Protein AF-A0A0N4YNF5-F1 (afdb_monomer)

Mean predicted aligned error: 3.04 Å

Solvent-accessible surface area (backbone atoms only — not comparable to full-atom values): 5152 Å² total; per-residue (Å²): 131,90,84,76,38,75,76,77,73,72,95,59,62,65,71,59,56,51,49,54,52,51,52,31,42,74,66,49,33,71,89,35,53,62,3,31,43,34,43,74,78,46,76,61,51,91,78,92,83,88,86,83,83,89,79,87,64,92,51,69,67,60,36,52,51,50,38,55,48,50,40,67,75,63,62,35,73,44,47,85,130

pLDDT: mean 93.61, std 5.09, range [71.56, 98.38]

Radius of gyration: 12.97 Å; Cα contacts (8 Å, |Δi|>4): 72; chains: 1; bounding box: 24×21×35 Å

Sequence (81 aa):
MCKEEYVGETGR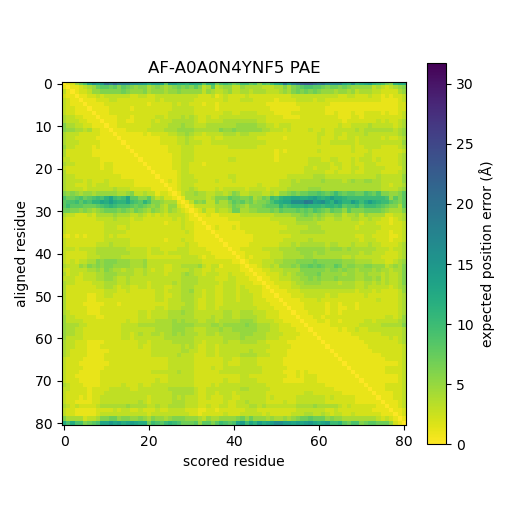PLCIRIKEHLEGLRRITTFTSLGEHRARRHEGAHVDVAVSILAREPDIVARKILEAFWISAKDPNINRK

Secondary structure (DSSP, 8-state):
----------SS-HHHHHHHHHHHHHHT-TTSHHHHHHHHHSTT-------------SSHHHHHHHHHHHHHHH--TTS--

Foldseek 3Di:
DDPFDDFDFDPDPPVVVVVVLVVLLQVLDCVALSSVCCCPVVVSDDDDDDDDDPDDDPDP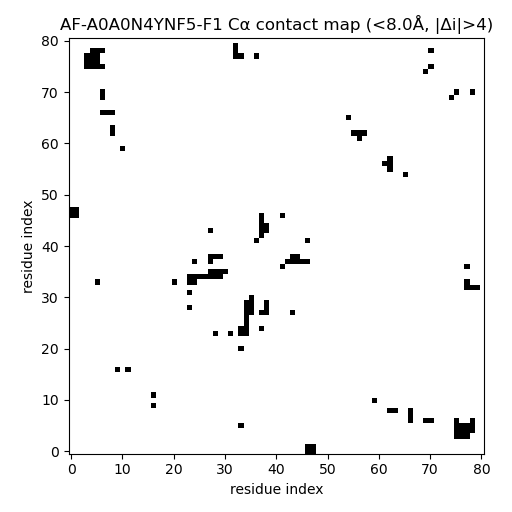VVRVVVSVVCCVVVVGPSDDD

Structure (mmCIF, N/CA/C/O backbone):
data_AF-A0A0N4YNF5-F1
#
_entry.id   AF-A0A0N4YNF5-F1
#
loop_
_atom_site.group_PDB
_atom_site.id
_atom_site.type_symbol
_atom_site.label_atom_id
_atom_site.label_alt_id
_atom_site.label_comp_id
_atom_site.label_asym_id
_atom_site.label_entity_id
_atom_site.label_seq_id
_atom_site.pdbx_PDB_ins_code
_atom_site.Cartn_x
_atom_site.Cartn_y
_atom_site.Cartn_z
_atom_site.occupancy
_atom_site.B_iso_or_equiv
_atom_site.auth_seq_id
_atom_site.auth_comp_id
_atom_site.auth_asym_id
_atom_site.auth_atom_id
_atom_site.pdbx_PDB_model_num
ATOM 1 N N . MET A 1 1 ? 1.122 -11.720 -16.019 1.00 73.75 1 MET A N 1
ATOM 2 C CA . MET A 1 1 ? 0.466 -10.796 -15.067 1.00 73.75 1 MET A CA 1
ATOM 3 C C . MET A 1 1 ? 1.325 -10.678 -13.826 1.00 73.75 1 MET A C 1
ATOM 5 O O . MET A 1 1 ? 1.746 -11.710 -13.312 1.00 73.75 1 MET A O 1
ATOM 9 N N . CYS A 1 2 ? 1.597 -9.452 -13.378 1.00 88.88 2 CYS A N 1
ATOM 10 C CA . CYS A 1 2 ? 2.268 -9.212 -12.103 1.00 88.88 2 CYS A CA 1
ATOM 11 C C . CYS A 1 2 ? 1.389 -9.727 -10.953 1.00 88.88 2 CYS A C 1
ATOM 13 O O . CYS A 1 2 ? 0.188 -9.471 -10.957 1.00 88.88 2 CYS A O 1
ATOM 15 N N . LYS A 1 3 ? 1.971 -10.462 -10.000 1.00 91.06 3 LYS A N 1
ATOM 16 C CA . LYS A 1 3 ? 1.290 -10.928 -8.776 1.00 91.06 3 LYS A CA 1
ATOM 17 C C . LYS A 1 3 ? 1.890 -10.314 -7.508 1.00 91.06 3 LYS A C 1
ATOM 19 O O . LYS A 1 3 ? 1.580 -10.759 -6.412 1.00 91.06 3 LYS A O 1
ATOM 24 N N . GLU A 1 4 ? 2.791 -9.347 -7.669 1.00 94.88 4 GLU A N 1
ATOM 25 C CA . GLU A 1 4 ? 3.420 -8.665 -6.545 1.00 94.88 4 GLU A CA 1
ATOM 26 C C . GLU A 1 4 ? 2.428 -7.674 -5.920 1.00 94.88 4 GLU A C 1
ATOM 28 O O . GLU A 1 4 ? 1.702 -6.969 -6.623 1.00 94.88 4 GLU A O 1
ATOM 33 N N . GLU A 1 5 ? 2.391 -7.640 -4.591 1.00 96.25 5 GLU A N 1
ATOM 34 C CA . GLU A 1 5 ? 1.449 -6.820 -3.829 1.00 96.25 5 GLU A CA 1
ATOM 35 C C . GLU A 1 5 ? 2.125 -5.563 -3.264 1.00 96.25 5 GLU A C 1
ATOM 37 O O . GLU A 1 5 ? 3.326 -5.548 -2.984 1.00 96.25 5 GLU A O 1
ATOM 42 N N . TYR A 1 6 ? 1.317 -4.522 -3.055 1.00 96.81 6 TYR A N 1
ATOM 43 C CA . TYR A 1 6 ? 1.641 -3.341 -2.258 1.00 96.81 6 TYR A CA 1
ATOM 44 C C . TYR A 1 6 ? 0.541 -3.138 -1.213 1.00 96.81 6 TYR A C 1
ATOM 46 O O . TYR A 1 6 ? -0.646 -3.175 -1.541 1.00 96.81 6 TYR A O 1
ATOM 54 N N . VAL A 1 7 ? 0.933 -2.881 0.031 1.00 97.44 7 VAL A N 1
ATOM 55 C CA . VAL A 1 7 ? 0.040 -2.514 1.132 1.00 97.44 7 VAL A CA 1
ATOM 56 C C . VAL A 1 7 ? 0.351 -1.081 1.547 1.00 97.44 7 VAL A C 1
ATOM 58 O O . VAL A 1 7 ? 1.512 -0.717 1.723 1.00 97.44 7 VAL A O 1
ATOM 61 N N . GLY A 1 8 ? -0.686 -0.262 1.705 1.00 96.88 8 GLY A N 1
ATOM 62 C CA . GLY A 1 8 ? -0.541 1.108 2.176 1.00 96.88 8 GLY A CA 1
ATOM 63 C C . GLY A 1 8 ? -1.786 1.597 2.905 1.00 96.88 8 GLY A C 1
ATOM 64 O O . GLY A 1 8 ? -2.903 1.212 2.550 1.00 96.88 8 GLY A O 1
ATOM 65 N N . GLU A 1 9 ? -1.606 2.465 3.894 1.00 97.06 9 GLU A N 1
ATOM 66 C CA . GLU A 1 9 ? -2.701 3.214 4.506 1.00 97.06 9 GLU A CA 1
ATOM 67 C C . GLU A 1 9 ? -3.029 4.482 3.716 1.00 97.06 9 GLU A C 1
ATOM 69 O O . GLU A 1 9 ? -2.226 5.019 2.944 1.00 97.06 9 GLU A O 1
ATOM 74 N N . THR A 1 10 ? -4.249 4.977 3.900 1.00 96.50 10 THR A N 1
ATOM 75 C CA . THR A 1 10 ? -4.566 6.342 3.508 1.00 96.50 10 THR A CA 1
ATOM 76 C C . THR A 1 10 ? -5.630 6.940 4.417 1.00 96.50 10 THR A C 1
ATOM 78 O O . THR A 1 10 ? -6.692 6.360 4.634 1.00 96.50 10 THR A O 1
ATOM 81 N N . GLY A 1 11 ? -5.358 8.145 4.920 1.00 95.44 11 GLY A N 1
ATOM 82 C CA . GLY A 1 11 ? -6.376 9.026 5.497 1.00 95.44 11 GLY A CA 1
ATOM 83 C C . GLY A 1 11 ? -7.133 9.856 4.452 1.00 95.44 11 GLY A C 1
ATOM 84 O O . GLY A 1 11 ? -8.077 10.560 4.801 1.00 95.44 11 GLY A O 1
ATOM 85 N N . ARG A 1 12 ? -6.723 9.817 3.175 1.00 95.88 12 ARG A N 1
ATOM 86 C CA . ARG A 1 12 ? -7.403 10.519 2.073 1.00 95.88 12 ARG A CA 1
ATOM 87 C C . ARG A 1 12 ? -8.536 9.648 1.516 1.00 95.88 12 ARG A C 1
ATOM 89 O O . ARG A 1 12 ? -8.527 8.434 1.710 1.00 95.88 12 ARG A O 1
ATOM 96 N N . PRO A 1 13 ? -9.488 10.219 0.754 1.00 96.06 13 PRO A N 1
ATOM 97 C CA . PRO A 1 13 ? -10.430 9.408 -0.006 1.00 96.06 13 PRO A CA 1
ATOM 98 C C . PRO A 1 13 ? -9.689 8.414 -0.908 1.00 96.06 13 PRO A C 1
ATOM 100 O O . PRO A 1 13 ? -8.742 8.790 -1.604 1.00 96.06 13 PRO A O 1
ATOM 103 N N . LEU A 1 14 ? -10.141 7.158 -0.925 1.00 95.31 14 LEU A N 1
ATOM 104 C CA . LEU A 1 14 ? -9.471 6.063 -1.635 1.00 95.31 14 LEU A CA 1
ATOM 105 C C . LEU A 1 14 ? -9.198 6.392 -3.113 1.00 95.31 14 LEU A C 1
ATOM 107 O O . LEU A 1 14 ? -8.121 6.098 -3.621 1.00 95.31 14 LEU A O 1
ATOM 111 N N . CYS A 1 15 ? -10.132 7.068 -3.792 1.00 96.31 15 CYS A N 1
ATOM 112 C CA . CYS A 1 15 ? -9.972 7.478 -5.190 1.00 96.31 15 CYS A CA 1
ATOM 113 C C . CYS A 1 15 ? -8.766 8.406 -5.418 1.00 96.31 15 CYS A C 1
ATOM 115 O O . CYS A 1 15 ? -8.100 8.307 -6.448 1.00 96.31 15 CYS A O 1
ATOM 117 N N . ILE A 1 16 ? -8.446 9.272 -4.452 1.00 97.44 16 ILE A N 1
ATOM 118 C CA . ILE A 1 16 ? -7.282 10.158 -4.522 1.00 97.44 16 ILE A CA 1
ATOM 119 C C . ILE A 1 16 ? -6.0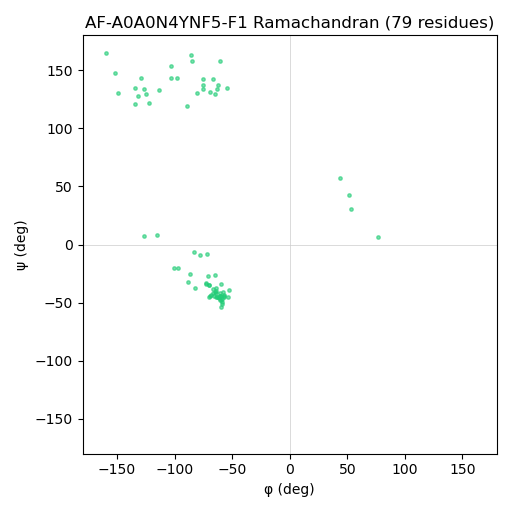02 9.338 -4.401 1.00 97.44 16 ILE A C 1
ATOM 121 O O . ILE A 1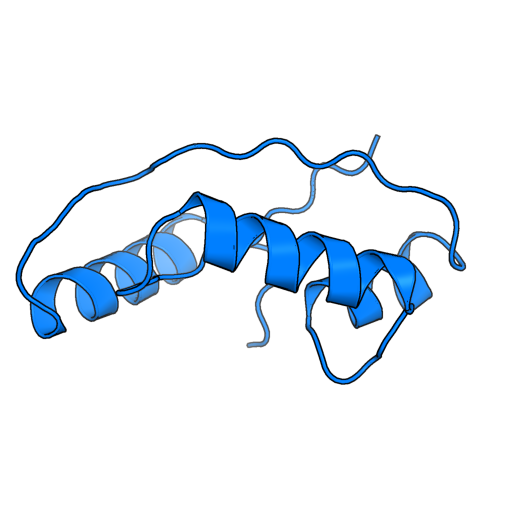 16 ? -5.088 9.519 -5.203 1.00 97.44 16 ILE A O 1
ATOM 125 N N . ARG A 1 17 ? -5.961 8.385 -3.463 1.00 96.19 17 ARG A N 1
ATOM 126 C CA . ARG A 1 17 ? -4.797 7.513 -3.280 1.00 96.19 17 ARG A CA 1
ATOM 127 C C . ARG A 1 17 ? -4.543 6.625 -4.499 1.00 96.19 17 ARG A C 1
ATOM 129 O O . ARG A 1 17 ? -3.404 6.501 -4.940 1.00 96.19 17 ARG A O 1
ATOM 136 N N . ILE A 1 18 ? -5.601 6.070 -5.094 1.00 95.56 18 ILE A N 1
ATOM 137 C CA . ILE A 1 18 ? -5.510 5.306 -6.347 1.00 95.56 18 ILE A CA 1
ATOM 138 C C . ILE A 1 18 ? -4.929 6.181 -7.462 1.00 95.56 18 ILE A C 1
ATOM 140 O O . ILE A 1 18 ? -4.002 5.759 -8.149 1.00 95.56 18 ILE A O 1
ATOM 144 N N . LYS A 1 19 ? -5.417 7.418 -7.620 1.00 95.38 19 LYS A N 1
ATOM 145 C CA . LYS A 1 19 ? -4.909 8.340 -8.643 1.00 95.38 19 LYS A CA 1
ATOM 146 C C . LYS A 1 19 ? -3.420 8.646 -8.460 1.00 95.38 19 LYS A C 1
ATOM 148 O O . LYS A 1 19 ? -2.681 8.611 -9.437 1.00 95.38 19 LYS A O 1
ATOM 153 N N . GLU A 1 20 ? -2.968 8.909 -7.234 1.00 93.94 20 GLU A N 1
ATOM 154 C CA . GLU A 1 20 ? -1.542 9.116 -6.930 1.00 93.94 20 GLU A CA 1
ATOM 155 C C . GLU A 1 20 ? -0.686 7.913 -7.355 1.00 93.94 20 GLU A C 1
ATOM 157 O O . GLU A 1 20 ? 0.366 8.083 -7.973 1.00 93.94 20 GLU A O 1
ATOM 162 N N . HIS A 1 21 ? -1.156 6.696 -7.069 1.00 94.19 21 HIS A N 1
ATOM 163 C CA . HIS A 1 21 ? -0.471 5.464 -7.458 1.00 94.19 21 HIS A CA 1
ATOM 164 C C . HIS A 1 21 ? -0.420 5.267 -8.977 1.00 94.19 21 HIS A C 1
ATOM 166 O O . HIS A 1 21 ? 0.645 4.953 -9.511 1.00 94.19 21 HIS A O 1
ATOM 172 N N . LEU A 1 22 ? -1.528 5.507 -9.683 1.00 93.69 22 LEU A N 1
ATOM 173 C CA . LEU A 1 22 ? -1.574 5.425 -11.146 1.00 93.69 22 LEU A CA 1
ATOM 174 C C . LEU A 1 22 ? -0.679 6.478 -11.812 1.00 93.69 22 LEU A C 1
ATOM 176 O O . LEU A 1 22 ? -0.013 6.179 -12.799 1.00 93.69 22 LEU A O 1
ATOM 180 N N . GLU A 1 23 ? -0.596 7.688 -11.258 1.00 92.50 23 GLU A N 1
ATOM 181 C CA . GLU A 1 23 ? 0.318 8.727 -11.746 1.00 92.50 23 GLU A CA 1
ATOM 182 C C . GLU A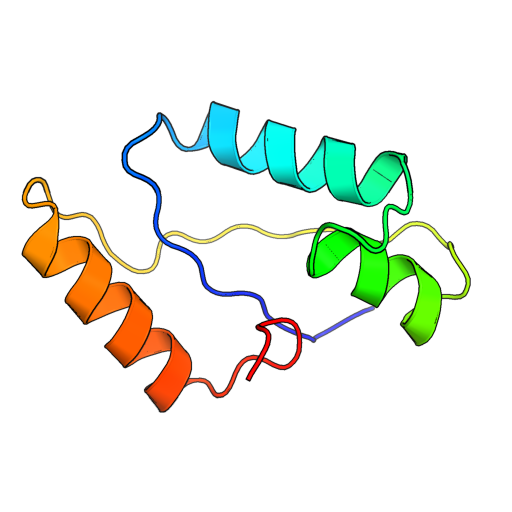 1 23 ? 1.792 8.361 -11.525 1.00 92.50 23 GLU A C 1
ATOM 184 O O . GLU A 1 23 ? 2.618 8.551 -12.423 1.00 92.50 23 GLU A O 1
ATOM 189 N N . GLY A 1 24 ? 2.128 7.796 -10.360 1.00 88.94 24 GLY A N 1
ATOM 190 C CA . GLY A 1 24 ? 3.469 7.278 -10.073 1.00 88.94 24 GLY A CA 1
ATOM 191 C C . GLY A 1 24 ? 3.876 6.162 -11.036 1.00 88.94 24 GLY A C 1
ATOM 192 O O . GLY A 1 24 ? 4.975 6.196 -11.596 1.00 88.94 24 GLY A O 1
ATOM 193 N N . LEU A 1 25 ? 2.952 5.232 -11.302 1.00 91.69 25 LEU A N 1
ATOM 194 C CA . LEU A 1 25 ? 3.119 4.194 -12.316 1.00 91.69 25 LEU A CA 1
ATOM 195 C C . LEU A 1 25 ? 3.320 4.807 -13.695 1.00 91.69 25 LEU A C 1
ATOM 197 O O . LEU A 1 25 ? 4.329 4.506 -14.324 1.00 91.69 25 LEU A O 1
ATOM 201 N N . ARG A 1 26 ? 2.421 5.690 -14.150 1.00 90.75 26 ARG A N 1
ATOM 202 C CA . ARG A 1 26 ? 2.456 6.321 -15.480 1.00 90.75 26 ARG A CA 1
ATOM 203 C C . ARG A 1 26 ? 3.795 6.990 -15.762 1.00 90.75 26 ARG A C 1
ATOM 205 O O . ARG A 1 26 ? 4.356 6.790 -16.836 1.00 90.75 26 ARG A O 1
ATOM 212 N N . ARG A 1 27 ? 4.309 7.742 -14.788 1.00 88.75 27 ARG A N 1
ATOM 213 C CA . ARG A 1 27 ? 5.569 8.489 -14.894 1.00 88.75 27 ARG A CA 1
ATOM 214 C C . ARG A 1 27 ? 6.826 7.624 -14.726 1.00 88.75 27 ARG A C 1
ATOM 216 O O . ARG A 1 27 ? 7.911 8.147 -14.948 1.00 88.75 27 ARG A O 1
ATOM 223 N N . ILE A 1 28 ? 6.698 6.349 -14.334 1.00 82.88 28 ILE A N 1
ATOM 224 C CA . ILE A 1 28 ? 7.821 5.424 -14.069 1.00 82.88 28 ILE A CA 1
ATOM 225 C C . ILE A 1 28 ? 8.829 6.059 -13.094 1.00 82.88 28 ILE A C 1
ATOM 227 O O . ILE A 1 28 ? 10.041 6.030 -13.291 1.00 82.88 28 ILE A O 1
ATOM 231 N N . THR A 1 29 ? 8.335 6.722 -12.045 1.00 80.62 29 THR A N 1
ATOM 232 C CA . THR A 1 29 ? 9.237 7.395 -11.103 1.00 80.62 29 THR A CA 1
ATOM 233 C C . THR A 1 29 ? 9.807 6.393 -10.110 1.00 80.62 29 THR A C 1
ATOM 235 O O . THR A 1 29 ? 9.064 5.680 -9.437 1.00 80.62 29 THR A O 1
ATOM 238 N N . THR A 1 30 ? 11.126 6.395 -9.931 1.00 82.00 30 THR A N 1
ATOM 239 C CA . THR A 1 30 ? 11.792 5.604 -8.880 1.00 82.00 30 THR A CA 1
ATOM 240 C C . THR A 1 30 ? 11.558 6.169 -7.475 1.00 82.00 30 THR A C 1
ATOM 242 O O . THR A 1 30 ? 11.884 5.537 -6.475 1.00 82.00 30 THR A O 1
ATOM 245 N N . PHE A 1 31 ? 10.947 7.352 -7.367 1.00 84.56 31 PHE A N 1
ATOM 246 C CA . PHE A 1 31 ? 10.564 7.949 -6.087 1.00 84.56 31 PHE A CA 1
ATOM 247 C C . PHE A 1 31 ? 9.399 7.215 -5.413 1.00 84.56 31 PHE A C 1
ATOM 249 O O . PHE A 1 31 ? 9.318 7.213 -4.185 1.00 84.56 31 PHE A O 1
ATOM 256 N N . THR A 1 32 ? 8.532 6.559 -6.191 1.00 90.69 32 THR A N 1
ATOM 257 C CA . THR A 1 32 ? 7.431 5.735 -5.669 1.00 90.69 32 THR A CA 1
ATOM 258 C C . THR A 1 32 ? 7.777 4.255 -5.782 1.00 90.69 32 THR A C 1
ATOM 260 O O . THR A 1 32 ? 8.367 3.839 -6.774 1.00 90.69 32 THR A O 1
ATOM 263 N N . SER A 1 33 ? 7.373 3.447 -4.800 1.00 92.56 33 SER A N 1
ATOM 264 C CA . SER A 1 33 ? 7.597 1.995 -4.823 1.00 92.56 33 SER A CA 1
ATOM 265 C C . SER A 1 33 ? 6.970 1.327 -6.051 1.00 92.56 33 SER A C 1
ATOM 267 O O . SER A 1 33 ? 7.606 0.499 -6.694 1.00 92.56 33 SER A O 1
ATOM 269 N N . LEU A 1 34 ? 5.756 1.737 -6.437 1.00 93.31 34 LEU A N 1
ATOM 270 C CA . LEU A 1 34 ? 5.079 1.197 -7.619 1.00 93.31 34 LEU A CA 1
ATOM 271 C C . LEU A 1 34 ? 5.776 1.602 -8.929 1.00 93.31 34 LEU A C 1
ATOM 273 O O . LEU A 1 34 ? 5.944 0.765 -9.814 1.00 93.31 34 LEU A O 1
ATOM 277 N N . GLY A 1 35 ? 6.194 2.866 -9.065 1.00 93.38 35 GLY A N 1
ATOM 278 C CA . GLY A 1 35 ? 6.918 3.330 -10.251 1.00 93.38 35 GLY A CA 1
ATOM 279 C C . GLY A 1 35 ? 8.290 2.663 -10.394 1.00 93.38 35 GLY A C 1
ATOM 280 O O . GLY A 1 35 ? 8.650 2.232 -11.488 1.00 93.38 35 GLY A O 1
ATOM 281 N N . GLU A 1 36 ? 9.013 2.489 -9.284 1.00 93.56 36 GLU A N 1
ATOM 282 C CA . GLU A 1 36 ? 10.273 1.741 -9.217 1.00 93.56 36 GLU A CA 1
ATOM 283 C C . GLU A 1 36 ? 10.083 0.266 -9.595 1.00 93.56 36 GLU A C 1
ATOM 285 O O . GLU A 1 36 ? 10.843 -0.269 -10.404 1.00 93.56 36 GLU A O 1
ATOM 290 N N . HIS A 1 37 ? 9.040 -0.380 -9.065 1.00 94.62 37 HIS A N 1
ATOM 291 C CA . HIS A 1 37 ? 8.683 -1.754 -9.410 1.00 94.62 37 HIS A CA 1
ATOM 292 C C . HIS A 1 37 ? 8.381 -1.888 -10.910 1.00 94.62 37 HIS A C 1
ATOM 294 O O . HIS A 1 37 ? 8.951 -2.758 -11.566 1.00 94.62 37 HIS A O 1
ATOM 300 N N . ARG A 1 38 ? 7.569 -0.993 -11.493 1.00 93.88 38 ARG A N 1
ATOM 301 C CA . ARG A 1 38 ? 7.303 -0.980 -12.945 1.00 93.88 38 ARG A CA 1
ATOM 302 C C . ARG A 1 38 ? 8.595 -0.839 -13.757 1.00 93.88 38 ARG A C 1
ATOM 304 O O . ARG A 1 38 ? 8.775 -1.560 -14.734 1.00 93.88 38 ARG A O 1
ATOM 311 N N . ALA A 1 39 ? 9.492 0.060 -13.350 1.00 92.69 39 ALA A N 1
ATOM 312 C CA . ALA A 1 39 ? 10.768 0.278 -14.028 1.00 92.69 39 ALA A CA 1
ATOM 313 C C . ALA A 1 39 ? 11.641 -0.985 -14.031 1.00 92.69 39 ALA A C 1
ATOM 315 O O . ALA A 1 39 ? 12.175 -1.369 -15.066 1.00 92.69 39 ALA A O 1
ATOM 316 N N . ARG A 1 40 ? 11.782 -1.631 -12.866 1.00 91.62 40 ARG A N 1
ATOM 317 C CA . ARG A 1 40 ? 12.746 -2.722 -12.655 1.00 91.62 40 ARG A CA 1
ATOM 318 C C . ARG A 1 40 ? 12.220 -4.109 -12.996 1.00 91.62 40 ARG A C 1
ATOM 320 O O . ARG A 1 40 ? 13.009 -4.969 -13.364 1.00 91.62 40 ARG A O 1
ATOM 327 N N . ARG A 1 41 ? 10.923 -4.359 -12.808 1.00 93.19 41 ARG A N 1
ATOM 328 C CA . ARG A 1 41 ? 10.312 -5.689 -12.979 1.00 93.19 41 ARG A CA 1
ATOM 329 C C . ARG A 1 41 ? 9.593 -5.863 -14.304 1.00 93.19 41 ARG A C 1
ATOM 331 O O . ARG A 1 41 ? 9.374 -6.996 -14.712 1.00 93.19 41 ARG A O 1
ATOM 338 N N . HIS A 1 42 ? 9.227 -4.758 -14.950 1.00 93.31 42 HIS A N 1
ATOM 339 C CA . HIS A 1 42 ? 8.441 -4.774 -16.184 1.00 93.31 42 HIS A CA 1
ATOM 340 C C . HIS A 1 42 ? 9.099 -3.988 -17.316 1.00 93.31 42 HIS A C 1
ATOM 342 O O . HIS A 1 42 ? 8.453 -3.775 -18.332 1.00 93.31 42 HIS A O 1
ATOM 348 N N . GLU A 1 43 ? 10.338 -3.511 -17.147 1.00 92.12 43 GLU A N 1
ATOM 349 C CA . GLU A 1 43 ? 11.066 -2.718 -18.158 1.00 92.12 43 GLU A CA 1
ATOM 350 C C . GLU A 1 43 ? 10.260 -1.503 -18.658 1.00 92.12 43 GLU A C 1
ATOM 352 O O . GLU A 1 43 ? 10.348 -1.076 -19.807 1.00 92.12 43 GLU A O 1
ATOM 357 N N . GLY A 1 44 ? 9.414 -0.943 -17.787 1.00 89.31 44 GLY A N 1
ATOM 358 C CA . GLY A 1 44 ? 8.520 0.151 -18.152 1.00 89.31 44 GLY A CA 1
ATOM 359 C C . GLY A 1 44 ? 7.284 -0.262 -18.959 1.00 89.31 44 GLY A C 1
ATOM 360 O O . GLY A 1 44 ? 6.516 0.617 -19.343 1.00 89.31 44 GLY A O 1
ATOM 361 N N . ALA A 1 45 ? 7.007 -1.548 -19.177 1.00 91.31 45 ALA A N 1
ATOM 362 C CA . ALA A 1 45 ? 5.741 -2.006 -19.749 1.00 91.31 45 ALA A CA 1
ATOM 363 C C . ALA A 1 45 ? 4.540 -1.601 -18.872 1.00 91.31 45 ALA A C 1
ATOM 365 O O . ALA A 1 45 ? 4.676 -1.278 -17.686 1.00 91.31 45 ALA A O 1
ATOM 366 N N . HIS A 1 46 ? 3.350 -1.551 -19.473 1.00 88.38 46 HIS A N 1
ATOM 367 C CA . HIS A 1 46 ? 2.113 -1.286 -18.739 1.00 88.38 46 HIS A CA 1
ATOM 368 C C . HIS A 1 46 ? 1.793 -2.447 -17.785 1.00 88.38 46 HIS A C 1
ATOM 370 O O . HIS A 1 46 ? 2.001 -3.609 -18.130 1.00 88.38 46 HIS A O 1
ATOM 376 N N . VAL A 1 47 ? 1.266 -2.129 -16.600 1.00 90.31 47 VAL A N 1
ATOM 377 C CA . VAL A 1 47 ? 0.888 -3.109 -15.575 1.00 90.31 47 VAL A CA 1
ATOM 378 C C . VAL A 1 47 ? -0.514 -2.782 -15.083 1.00 90.31 47 VAL A C 1
ATOM 380 O O . VAL A 1 47 ? -0.779 -1.648 -14.685 1.00 90.31 47 VAL A O 1
ATOM 383 N N . ASP A 1 48 ? -1.394 -3.780 -15.091 1.00 90.81 48 ASP A N 1
ATOM 384 C CA . ASP A 1 48 ? -2.737 -3.654 -14.533 1.00 90.81 48 ASP A CA 1
ATOM 385 C C . ASP A 1 48 ? -2.701 -3.687 -13.003 1.00 90.81 48 ASP A C 1
ATOM 387 O O . ASP A 1 48 ? -1.936 -4.441 -12.397 1.00 90.81 48 ASP A O 1
ATOM 391 N N . VAL A 1 49 ? -3.557 -2.881 -12.375 1.00 91.12 49 VAL A N 1
ATOM 392 C CA . VAL A 1 49 ? -3.642 -2.756 -10.916 1.00 91.12 49 VAL A CA 1
ATOM 393 C C . VAL A 1 49 ? -5.054 -3.090 -10.462 1.00 91.12 49 VAL A C 1
ATOM 395 O O . VAL A 1 49 ? -6.013 -2.425 -10.851 1.00 91.12 49 VAL A O 1
ATOM 398 N N . ALA A 1 50 ? -5.170 -4.088 -9.590 1.00 94.31 50 ALA A N 1
ATOM 399 C CA . ALA A 1 50 ? -6.384 -4.351 -8.830 1.00 94.31 50 ALA A CA 1
ATOM 400 C C . ALA A 1 50 ? -6.262 -3.736 -7.430 1.00 94.31 50 ALA A C 1
ATOM 402 O O . ALA A 1 50 ? -5.185 -3.739 -6.835 1.00 94.31 50 ALA A O 1
ATOM 403 N N . VAL A 1 51 ? -7.367 -3.208 -6.899 1.00 95.00 51 VAL A N 1
ATOM 404 C CA . VAL A 1 51 ? -7.404 -2.568 -5.577 1.00 95.00 51 VAL A CA 1
ATOM 405 C C . VAL A 1 51 ? -8.472 -3.231 -4.719 1.00 95.00 51 VAL A C 1
ATOM 407 O O . VAL A 1 51 ? -9.627 -3.334 -5.126 1.00 95.00 51 VAL A O 1
ATOM 410 N N . SER A 1 52 ? -8.093 -3.630 -3.507 1.00 96.69 52 SER A N 1
ATOM 411 C CA . SER A 1 52 ? -8.987 -4.197 -2.496 1.00 96.69 52 SER A CA 1
ATOM 412 C C . SER A 1 52 ? -8.813 -3.481 -1.160 1.00 96.69 52 SER A C 1
ATOM 414 O O . SER A 1 52 ? -7.698 -3.132 -0.778 1.00 96.69 52 SER A O 1
ATOM 416 N N . ILE A 1 53 ? -9.908 -3.291 -0.425 1.00 97.25 53 ILE A N 1
ATOM 417 C CA . ILE A 1 53 ? -9.878 -2.711 0.922 1.00 97.25 53 ILE A CA 1
ATOM 418 C C . ILE A 1 53 ? -9.700 -3.846 1.933 1.00 97.25 53 ILE A C 1
ATOM 420 O O . ILE A 1 53 ? -10.561 -4.715 2.015 1.00 97.25 53 ILE A O 1
ATOM 424 N N . LEU A 1 54 ? -8.611 -3.819 2.708 1.00 97.38 54 LEU A N 1
ATOM 425 C CA . LEU A 1 54 ? -8.356 -4.808 3.765 1.00 97.38 54 LEU A CA 1
ATOM 426 C C . LEU A 1 54 ? -9.099 -4.480 5.069 1.00 97.38 54 LEU A C 1
ATOM 428 O O . LEU A 1 54 ? -9.580 -5.382 5.745 1.00 97.38 54 LEU A O 1
ATOM 432 N N . ALA A 1 55 ? -9.199 -3.195 5.421 1.00 97.12 55 ALA A N 1
ATOM 433 C CA . ALA A 1 55 ? -9.877 -2.713 6.624 1.00 97.12 55 ALA A CA 1
ATOM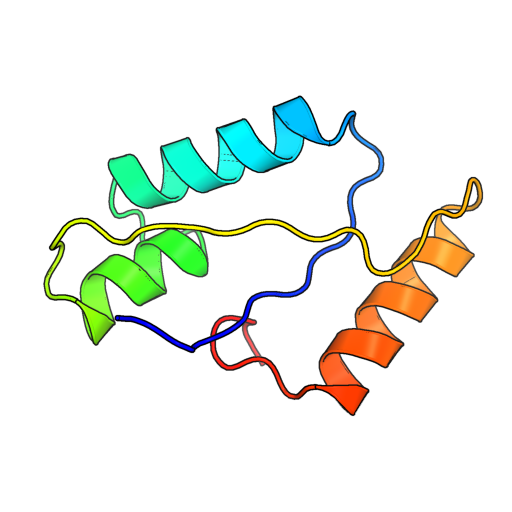 434 C C . ALA A 1 55 ? -10.260 -1.227 6.488 1.00 97.12 55 ALA A C 1
ATOM 436 O O . 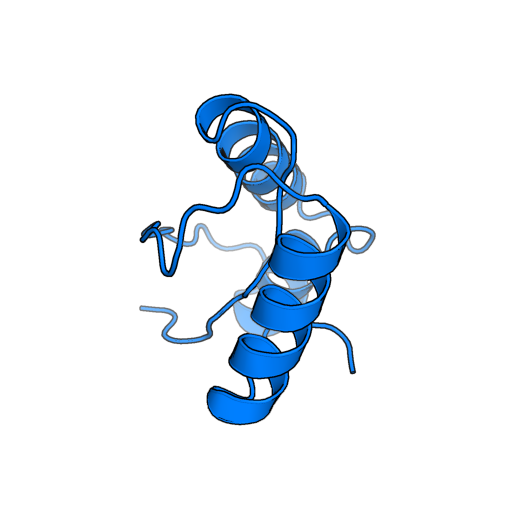ALA A 1 55 ? -9.754 -0.525 5.607 1.00 97.12 55 ALA A O 1
ATOM 437 N N . ARG A 1 56 ? -11.146 -0.737 7.363 1.00 96.94 56 ARG A N 1
ATOM 438 C CA . ARG A 1 56 ? -11.507 0.685 7.483 1.00 96.94 56 ARG A CA 1
ATOM 439 C C . ARG A 1 56 ? -11.518 1.072 8.954 1.00 96.94 56 ARG A C 1
ATOM 441 O O . ARG A 1 56 ? -12.311 0.520 9.698 1.00 96.94 56 ARG A O 1
ATOM 448 N N . GLU A 1 57 ? -10.704 2.052 9.329 1.00 97.38 57 GL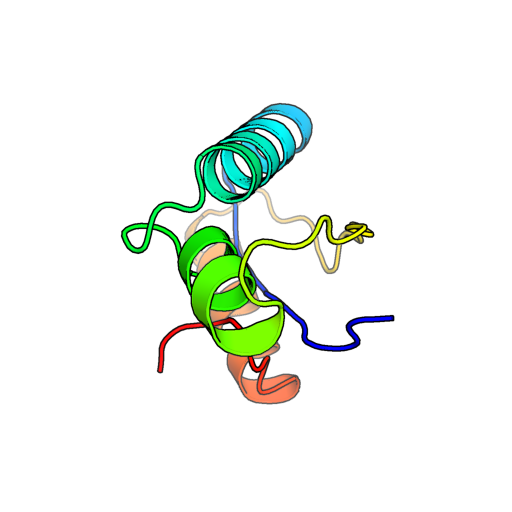U A N 1
ATOM 449 C CA . GLU A 1 57 ? -10.653 2.568 10.699 1.00 97.38 57 GLU A CA 1
ATOM 450 C C . GLU A 1 57 ? -10.639 4.103 10.701 1.00 97.38 57 GLU A C 1
ATOM 452 O O . GLU A 1 57 ? -9.894 4.704 9.912 1.00 97.38 57 GLU A O 1
ATOM 457 N N . PRO A 1 58 ? -11.437 4.765 11.560 1.00 96.00 58 PRO A N 1
ATOM 458 C CA . PRO A 1 58 ? -11.446 6.222 11.662 1.00 96.00 58 PRO A CA 1
ATOM 459 C C . PRO A 1 58 ? -10.186 6.749 12.357 1.00 96.00 58 PRO A C 1
ATOM 461 O O . PRO A 1 58 ? -9.668 7.804 11.981 1.00 96.00 58 PRO A O 1
ATOM 464 N N . ASP A 1 59 ? -9.654 5.993 13.318 1.00 97.75 59 ASP A N 1
ATOM 465 C CA . ASP A 1 59 ? -8.467 6.375 14.069 1.00 97.75 59 ASP A CA 1
ATOM 466 C C . ASP A 1 59 ? -7.179 6.194 13.246 1.00 97.75 59 ASP A C 1
ATOM 468 O O . ASP A 1 59 ? -6.962 5.181 12.576 1.00 97.75 59 ASP A O 1
ATOM 472 N N . ILE A 1 60 ? -6.311 7.208 13.283 1.00 96.62 60 ILE A N 1
ATOM 473 C CA . ILE A 1 60 ? -5.061 7.211 12.516 1.00 96.62 60 ILE A CA 1
ATOM 474 C C . ILE A 1 60 ? -4.044 6.210 13.066 1.00 96.62 60 ILE A C 1
ATOM 476 O O . ILE A 1 60 ? -3.304 5.610 12.285 1.00 96.62 60 ILE A O 1
ATOM 480 N N . VAL A 1 61 ? -4.004 6.015 14.385 1.00 98.00 61 VAL A N 1
ATOM 481 C CA . VAL A 1 61 ? -3.070 5.081 15.018 1.00 98.00 61 VAL A CA 1
ATOM 482 C C . VAL A 1 61 ? -3.477 3.653 14.666 1.00 98.00 61 VAL A C 1
ATOM 484 O O . VAL A 1 61 ? -2.638 2.888 14.196 1.00 98.00 61 VAL A O 1
ATOM 487 N N . ALA A 1 62 ? -4.768 3.327 14.757 1.00 98.12 62 ALA A N 1
ATOM 488 C CA . ALA A 1 62 ? -5.321 2.041 14.347 1.00 98.12 62 ALA A CA 1
ATOM 489 C C . ALA A 1 62 ? -5.025 1.724 12.872 1.00 98.12 62 ALA A C 1
ATOM 491 O O . ALA A 1 62 ? -4.552 0.629 12.571 1.00 98.12 62 ALA A O 1
ATOM 492 N N . ARG A 1 63 ? -5.203 2.682 11.945 1.00 97.69 63 ARG A N 1
ATOM 493 C CA . ARG A 1 63 ? -4.854 2.474 10.524 1.00 97.69 63 ARG A CA 1
ATOM 494 C C . ARG A 1 63 ? -3.375 2.157 10.313 1.00 97.69 63 ARG A C 1
ATOM 496 O O . ARG A 1 63 ? -3.066 1.239 9.560 1.00 97.69 63 ARG A O 1
ATOM 503 N N . LYS A 1 64 ? -2.472 2.882 10.978 1.00 97.75 64 LYS A N 1
ATOM 504 C CA . LYS A 1 64 ? -1.023 2.637 10.878 1.00 97.75 64 LYS A CA 1
ATOM 505 C C . LYS A 1 64 ? -0.623 1.289 11.475 1.00 97.75 64 LYS A C 1
ATOM 507 O O . LYS A 1 64 ? 0.215 0.593 10.911 1.00 97.75 64 LYS A O 1
ATOM 512 N N . ILE A 1 65 ? -1.246 0.896 12.588 1.00 98.38 65 ILE A N 1
ATOM 513 C CA . ILE A 1 65 ? -1.045 -0.429 13.187 1.00 98.38 65 ILE A CA 1
ATOM 514 C C . ILE A 1 65 ? -1.520 -1.522 12.225 1.00 98.38 65 ILE A C 1
ATOM 516 O O . ILE A 1 65 ? -0.800 -2.493 12.010 1.00 98.38 65 ILE A O 1
ATOM 520 N N . LEU A 1 66 ? -2.692 -1.356 11.603 1.00 98.25 66 LEU A N 1
ATOM 521 C CA . LEU A 1 66 ? -3.207 -2.305 10.614 1.00 98.25 66 LEU A CA 1
ATOM 522 C C . LEU A 1 66 ? -2.324 -2.382 9.365 1.00 98.25 66 LEU A C 1
ATOM 524 O O . LEU A 1 66 ? -2.099 -3.474 8.857 1.00 98.25 66 LEU A O 1
ATOM 528 N N . GLU A 1 67 ? -1.799 -1.258 8.875 1.00 97.88 67 GLU A N 1
ATOM 529 C CA . GLU A 1 67 ? -0.835 -1.247 7.769 1.00 97.88 67 GLU A CA 1
ATOM 530 C C . GLU A 1 67 ? 0.414 -2.058 8.119 1.00 97.88 67 GLU A C 1
ATOM 532 O O . GLU A 1 67 ? 0.775 -2.970 7.376 1.00 97.88 67 GLU A O 1
ATOM 537 N N . ALA A 1 68 ? 1.029 -1.790 9.275 1.00 98.00 68 ALA A N 1
ATOM 538 C CA . ALA A 1 68 ? 2.197 -2.532 9.740 1.00 98.00 68 ALA A CA 1
ATOM 539 C C . ALA A 1 68 ? 1.893 -4.029 9.926 1.00 98.00 68 ALA A C 1
ATOM 541 O O . ALA A 1 68 ? 2.685 -4.879 9.514 1.00 98.00 68 ALA A O 1
ATOM 542 N N . PHE A 1 69 ? 0.725 -4.359 10.489 1.00 97.81 69 PHE A N 1
ATOM 543 C CA . PHE A 1 69 ? 0.253 -5.735 10.634 1.00 97.81 69 PHE A CA 1
ATOM 544 C C . PHE A 1 69 ? 0.134 -6.436 9.277 1.00 97.81 69 PHE A C 1
ATOM 546 O O . PHE A 1 69 ? 0.673 -7.526 9.109 1.00 97.81 69 PHE A O 1
ATOM 553 N N . TRP A 1 70 ? -0.519 -5.815 8.290 1.00 98.12 70 TRP A N 1
ATOM 554 C CA . TRP A 1 70 ? -0.713 -6.419 6.972 1.00 98.12 70 TRP A CA 1
ATOM 555 C C . TRP A 1 70 ? 0.578 -6.510 6.161 1.00 98.12 70 TRP A C 1
ATOM 557 O O . TRP A 1 70 ? 0.759 -7.502 5.460 1.00 98.12 70 TRP A O 1
ATOM 567 N N . ILE A 1 71 ? 1.488 -5.536 6.273 1.00 97.62 71 ILE A N 1
ATOM 568 C CA . ILE A 1 71 ? 2.825 -5.628 5.668 1.00 97.62 71 ILE A CA 1
ATOM 569 C C . ILE A 1 71 ? 3.582 -6.820 6.263 1.00 97.62 71 ILE A C 1
ATOM 571 O O . ILE A 1 71 ? 4.128 -7.624 5.516 1.00 97.62 71 ILE A O 1
ATOM 575 N N . SER A 1 72 ? 3.563 -6.976 7.588 1.00 97.12 72 SER A N 1
ATOM 576 C CA . SER A 1 72 ? 4.209 -8.106 8.265 1.00 97.12 72 SER A CA 1
ATOM 577 C C . SER A 1 72 ? 3.577 -9.452 7.886 1.00 97.12 72 SER A C 1
ATOM 579 O O . SER A 1 72 ? 4.280 -10.402 7.556 1.00 97.12 72 SER A O 1
ATOM 581 N N . ALA A 1 73 ? 2.244 -9.530 7.872 1.00 97.38 73 ALA A N 1
ATOM 582 C CA . ALA A 1 73 ? 1.513 -10.766 7.611 1.00 97.38 73 ALA A CA 1
ATOM 583 C C . ALA A 1 73 ? 1.571 -11.220 6.142 1.00 97.38 73 ALA A C 1
ATOM 585 O O . ALA A 1 73 ? 1.534 -12.421 5.879 1.00 97.38 73 ALA A O 1
ATOM 586 N N . LYS A 1 74 ? 1.618 -10.282 5.186 1.00 95.88 74 LYS A N 1
ATOM 587 C CA . LYS A 1 74 ? 1.624 -10.586 3.744 1.00 95.88 74 LYS A CA 1
ATOM 588 C C . LYS A 1 74 ? 3.019 -10.604 3.117 1.00 95.88 74 LYS A C 1
ATOM 590 O O . LYS A 1 74 ? 3.151 -11.166 2.037 1.00 95.88 74 LYS A O 1
ATOM 595 N N . ASP A 1 75 ? 4.015 -9.977 3.748 1.00 95.81 75 ASP A N 1
ATOM 596 C CA . ASP A 1 75 ? 5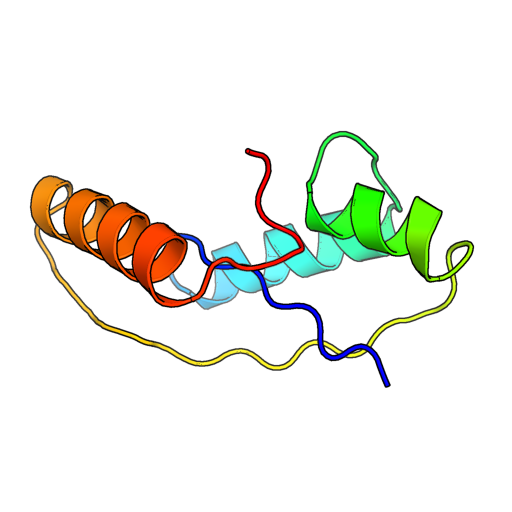.351 -9.717 3.180 1.00 95.81 75 ASP A CA 1
ATOM 597 C C . ASP A 1 75 ? 5.298 -9.214 1.714 1.00 95.81 75 ASP A C 1
ATOM 599 O O . ASP A 1 75 ? 5.851 -9.843 0.807 1.00 95.81 75 ASP A O 1
ATOM 603 N N . PRO A 1 76 ? 4.584 -8.101 1.437 1.00 96.69 76 PRO A N 1
ATOM 604 C CA . PRO A 1 76 ? 4.338 -7.639 0.074 1.00 96.69 76 PRO A CA 1
ATOM 605 C C . PRO A 1 76 ? 5.635 -7.216 -0.633 1.00 96.69 76 PRO A C 1
ATOM 607 O O . PRO A 1 76 ? 6.391 -6.384 -0.133 1.00 96.69 76 PRO A O 1
ATOM 610 N N . ASN A 1 77 ? 5.865 -7.737 -1.844 1.00 95.56 77 ASN A N 1
ATOM 611 C CA . ASN A 1 77 ? 7.122 -7.548 -2.582 1.00 95.56 77 ASN A CA 1
ATOM 612 C C . ASN A 1 77 ? 7.409 -6.097 -3.004 1.00 95.56 77 ASN A C 1
ATOM 614 O O . ASN A 1 77 ? 8.571 -5.747 -3.207 1.00 95.56 77 ASN A O 1
ATOM 618 N N . ILE A 1 78 ? 6.374 -5.265 -3.182 1.00 95.50 78 ILE A N 1
ATOM 619 C CA . ILE A 1 78 ? 6.528 -3.887 -3.679 1.00 95.50 78 ILE A CA 1
ATOM 620 C C . ILE A 1 78 ? 6.823 -2.911 -2.532 1.00 95.50 78 ILE A C 1
ATOM 622 O O . ILE A 1 78 ? 7.414 -1.852 -2.758 1.00 95.50 78 ILE A O 1
ATOM 626 N N . ASN A 1 79 ? 6.413 -3.219 -1.298 1.00 95.62 79 ASN A N 1
ATOM 627 C CA . ASN A 1 79 ? 6.730 -2.369 -0.153 1.00 95.62 79 ASN A CA 1
ATOM 628 C C . ASN A 1 79 ? 8.246 -2.308 0.058 1.00 95.62 79 ASN A C 1
ATOM 630 O O . ASN A 1 79 ? 8.947 -3.315 -0.011 1.00 95.62 79 ASN A O 1
ATOM 634 N N . ARG A 1 80 ? 8.755 -1.104 0.338 1.00 87.19 80 ARG A N 1
ATOM 635 C CA . ARG A 1 80 ? 10.153 -0.938 0.743 1.00 87.19 80 ARG A CA 1
ATOM 636 C C . ARG A 1 80 ? 10.323 -1.540 2.137 1.00 87.19 80 ARG A C 1
ATOM 638 O O . ARG A 1 80 ? 9.502 -1.254 3.009 1.00 87.19 80 ARG A O 1
ATOM 645 N N . LYS A 1 81 ? 11.349 -2.375 2.294 1.00 71.56 81 LYS A N 1
ATOM 646 C CA . LYS A 1 81 ? 11.794 -2.901 3.588 1.00 71.56 81 LYS A CA 1
ATOM 647 C C . LYS A 1 81 ? 12.702 -1.890 4.277 1.00 71.56 81 LYS A C 1
ATOM 649 O O . LYS A 1 81 ? 13.411 -1.162 3.543 1.00 71.56 81 LYS A O 1
#

Organism: Nippostrongylus brasiliensis (NCBI:txid27835)